Protein AF-A0A2P5T2K8-F1 (afdb_monomer)

Foldseek 3Di:
DVCVVVLNADEAEDEAPQDDDDPLLVSLVVCLVVRHQYYHYPDDDPVNVVNNCVRNVD

Solvent-accessible surface area (backbone atoms only — not comparable to full-atom values): 3518 Å² total; per-residue (Å²): 118,69,50,53,75,70,68,47,81,33,73,46,80,46,54,66,70,55,81,77,76,88,68,42,64,62,63,36,48,53,51,47,77,62,38,37,61,45,77,48,53,80,38,67,53,71,69,41,44,54,47,32,50,68,62,51,76,107

Sequence (58 aa):
MKYKKYKTPLILIAGKEYVSGSNRDWAAERPYLQGVRVLISDFFEKIHRSNLTRKILK

Nearest PDB structures (foldseek):
  3snp-assembly2_B  TM=8.811E-01  e=5.340E-04  Oryctolagus cuniculus
  2ekc-assembly1_A  TM=6.261E-01  e=1.454E+00  Aquifex aeolicus VF5

Structure (mmCIF, N/CA/C/O backbone):
data_AF-A0A2P5T2K8-F1
#
_entry.id   AF-A0A2P5T2K8-F1
#
loop_
_atom_site.group_PDB
_atom_site.id
_atom_site.type_symbol
_atom_site.label_atom_id
_atom_site.label_alt_id
_atom_site.label_comp_id
_atom_site.label_asym_id
_atom_site.label_entity_id
_atom_site.label_seq_id
_atom_site.pdbx_PDB_ins_code
_atom_site.Cartn_x
_atom_site.Cartn_y
_atom_site.Cartn_z
_atom_site.occupancy
_atom_site.B_iso_or_equiv
_atom_site.auth_seq_id
_atom_site.auth_comp_id
_atom_site.auth_asym_id
_atom_site.auth_atom_id
_atom_site.pdbx_PDB_model_num
ATOM 1 N N . MET A 1 1 ? -14.285 10.991 4.376 1.00 69.69 1 MET A N 1
ATOM 2 C CA . MET A 1 1 ? -13.879 9.658 4.889 1.00 69.69 1 MET A CA 1
ATOM 3 C C . MET A 1 1 ? -15.091 8.795 5.275 1.00 69.69 1 MET A C 1
ATOM 5 O O . MET A 1 1 ? -15.292 8.531 6.451 1.00 69.69 1 MET A O 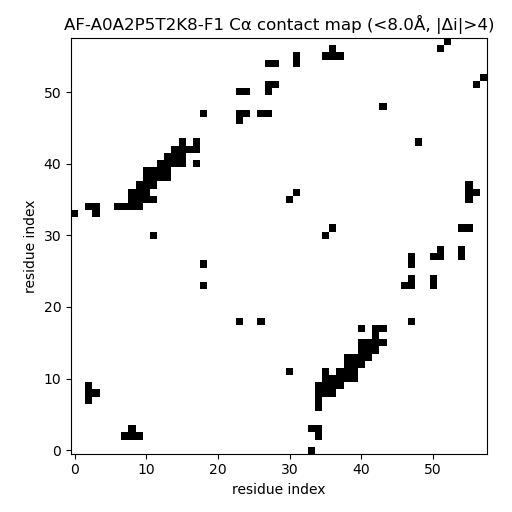1
ATOM 9 N N . LYS A 1 2 ? -15.921 8.353 4.318 1.00 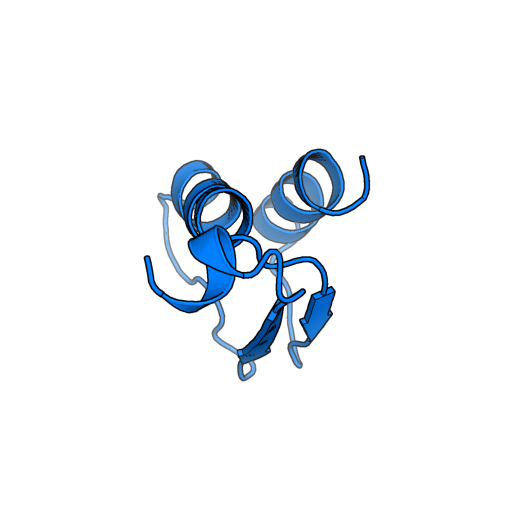87.50 2 LYS A N 1
ATOM 10 C CA . LYS A 1 2 ? -17.127 7.552 4.626 1.00 87.50 2 LYS A CA 1
ATOM 11 C C . LYS A 1 2 ? -16.752 6.142 5.105 1.00 87.50 2 LYS A C 1
ATOM 13 O O . LYS A 1 2 ? -17.027 5.799 6.244 1.00 87.50 2 LYS A O 1
ATOM 18 N N . TYR A 1 3 ? -16.008 5.390 4.296 1.00 88.75 3 TYR A N 1
ATOM 19 C CA . TYR A 1 3 ? -15.598 4.012 4.607 1.00 88.75 3 TYR A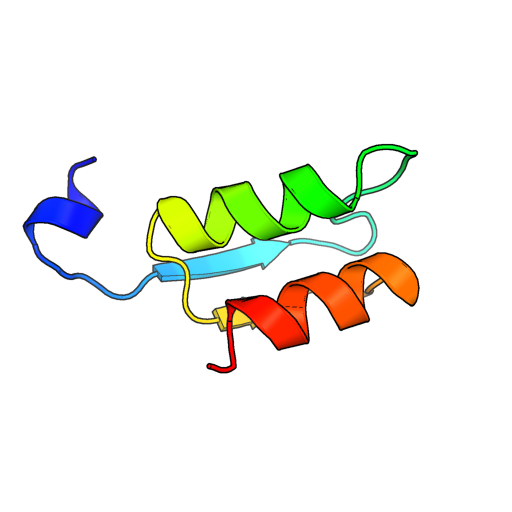 CA 1
ATOM 20 C C . TYR A 1 3 ? -14.732 3.884 5.866 1.00 88.75 3 TYR A C 1
ATOM 22 O O . TYR A 1 3 ? -14.925 2.964 6.654 1.00 88.75 3 TYR A O 1
ATOM 30 N N . LY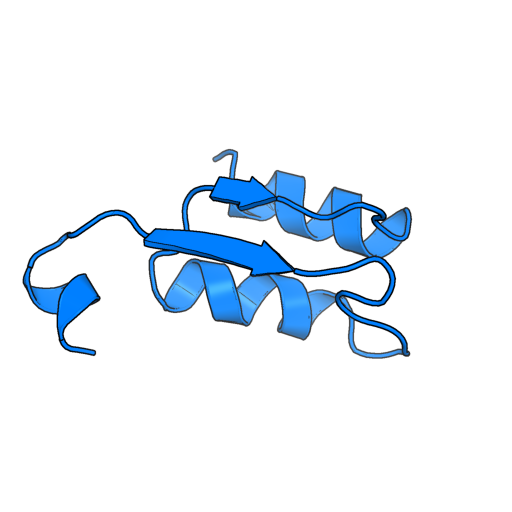S A 1 4 ? -13.856 4.863 6.136 1.00 85.00 4 LYS A N 1
ATOM 31 C CA . LYS A 1 4 ? -13.073 4.881 7.382 1.00 85.00 4 LYS A CA 1
ATOM 32 C C . LYS A 1 4 ? -13.947 5.046 8.633 1.00 85.00 4 LYS A C 1
ATOM 34 O O . LYS A 1 4 ? -13.639 4.427 9.645 1.00 85.00 4 LYS A O 1
ATOM 39 N N . LYS A 1 5 ? -15.039 5.830 8.576 1.00 89.25 5 LYS A N 1
ATOM 40 C CA . LYS A 1 5 ? -15.990 5.957 9.704 1.00 89.25 5 LYS A CA 1
ATOM 41 C C . LYS A 1 5 ? -16.648 4.616 10.035 1.00 89.25 5 LYS A C 1
ATOM 43 O O . LYS A 1 5 ? -16.806 4.296 11.204 1.00 89.25 5 LYS A O 1
ATOM 48 N N . TYR A 1 6 ? -16.961 3.823 9.012 1.00 91.94 6 TYR A N 1
ATOM 49 C CA . TYR A 1 6 ? -17.560 2.493 9.157 1.00 91.94 6 TYR A CA 1
ATOM 50 C C . TYR A 1 6 ? -16.531 1.370 9.352 1.00 91.94 6 TYR A C 1
ATOM 52 O O . TYR A 1 6 ? -16.902 0.202 9.321 1.00 91.94 6 TYR A O 1
ATOM 60 N N . LYS A 1 7 ? -15.240 1.704 9.530 1.00 88.75 7 LYS A N 1
ATOM 61 C CA . LYS A 1 7 ? -14.126 0.743 9.632 1.00 88.75 7 LYS A CA 1
ATOM 62 C C . LYS A 1 7 ? -14.132 -0.312 8.513 1.00 88.75 7 LYS A C 1
ATOM 64 O O . LYS A 1 7 ? -13.670 -1.431 8.711 1.00 88.75 7 LYS A O 1
ATOM 69 N N . THR A 1 8 ? -14.644 0.044 7.336 1.00 92.25 8 THR A N 1
ATOM 70 C CA . THR A 1 8 ? -14.710 -0.866 6.194 1.00 92.25 8 THR A CA 1
ATOM 71 C C . THR A 1 8 ? -13.301 -1.037 5.624 1.00 92.25 8 THR A C 1
ATOM 73 O O . THR A 1 8 ? -12.701 -0.029 5.234 1.00 92.25 8 THR A O 1
ATOM 76 N N . PRO A 1 9 ? -12.746 -2.262 5.580 1.00 90.06 9 PRO A N 1
ATOM 77 C CA . PRO A 1 9 ? -11.446 -2.493 4.967 1.00 90.06 9 PRO A CA 1
ATOM 78 C C . PRO A 1 9 ? -11.526 -2.205 3.467 1.00 90.06 9 PRO A C 1
ATOM 80 O O . PRO A 1 9 ? -12.495 -2.575 2.805 1.00 90.06 9 PRO A O 1
ATOM 83 N N . LEU A 1 10 ? -10.511 -1.523 2.939 1.00 93.69 10 LEU A N 1
ATOM 84 C CA . LEU A 1 10 ? -10.447 -1.157 1.527 1.00 93.69 10 LEU A CA 1
ATOM 85 C C . LEU A 1 10 ? -9.348 -1.937 0.808 1.00 93.69 10 LEU A C 1
ATOM 87 O O . LEU A 1 10 ? -8.265 -2.171 1.355 1.00 93.69 10 LEU A O 1
ATOM 91 N N . ILE A 1 11 ? -9.631 -2.275 -0.446 1.00 93.88 11 ILE A N 1
ATOM 92 C CA . ILE A 1 11 ? -8.675 -2.840 -1.395 1.00 93.88 11 ILE A CA 1
ATOM 93 C C . ILE A 1 11 ? -8.441 -1.797 -2.483 1.00 93.88 11 ILE A C 1
ATOM 95 O O . ILE A 1 11 ? -9.393 -1.193 -2.977 1.00 93.88 11 ILE A O 1
ATOM 99 N N . LEU A 1 12 ? -7.180 -1.579 -2.843 1.00 91.31 12 LEU A N 1
ATOM 100 C CA . LEU A 1 12 ? -6.805 -0.749 -3.979 1.00 91.31 12 LEU A CA 1
ATOM 101 C C . LEU A 1 12 ? -6.318 -1.648 -5.116 1.00 91.31 12 LEU A C 1
ATOM 103 O O . LEU A 1 12 ? -5.388 -2.429 -4.930 1.00 91.31 12 LEU A O 1
ATOM 107 N N . ILE A 1 13 ? -6.949 -1.531 -6.279 1.00 93.56 13 ILE A N 1
ATOM 108 C CA . ILE A 1 13 ? -6.563 -2.246 -7.497 1.00 93.56 13 ILE A CA 1
ATOM 109 C C . ILE A 1 13 ? -6.013 -1.212 -8.469 1.00 93.56 13 ILE A C 1
ATOM 111 O O . ILE A 1 13 ? -6.652 -0.185 -8.706 1.00 93.56 13 ILE A O 1
ATOM 115 N N . ALA A 1 14 ? -4.827 -1.467 -9.004 1.00 90.19 14 ALA A N 1
ATOM 116 C CA . ALA A 1 14 ? -4.172 -0.586 -9.951 1.00 90.19 14 ALA A CA 1
ATOM 117 C C . ALA A 1 14 ? -3.478 -1.390 -11.054 1.00 90.19 14 ALA A C 1
ATOM 119 O O . ALA A 1 14 ? -3.201 -2.572 -10.891 1.00 90.19 14 ALA A O 1
ATOM 120 N N . GLY A 1 15 ? -3.226 -0.748 -12.192 1.00 89.50 15 GLY A N 1
ATOM 121 C CA . GLY A 1 15 ? -2.476 -1.358 -13.286 1.00 89.50 15 GLY A CA 1
ATOM 122 C C . GLY A 1 15 ? -0.964 -1.209 -13.117 1.00 89.50 15 GLY A C 1
ATOM 123 O O . GLY A 1 15 ? -0.463 -0.690 -12.120 1.00 89.50 15 GLY A O 1
ATOM 124 N N . LYS A 1 16 ? -0.238 -1.592 -14.166 1.00 83.75 16 LYS A N 1
ATOM 125 C CA . LYS A 1 16 ? 1.231 -1.639 -14.245 1.00 83.75 16 LYS A CA 1
ATOM 126 C C . LYS A 1 16 ? 1.988 -0.358 -13.851 1.00 83.75 16 LYS A C 1
ATOM 128 O O . LYS A 1 16 ? 3.150 -0.432 -13.468 1.00 83.75 16 LYS A O 1
ATOM 133 N N . GLU A 1 17 ? 1.355 0.807 -13.927 1.00 76.62 17 GLU A N 1
ATOM 134 C CA . GLU A 1 17 ? 1.984 2.104 -13.631 1.00 76.62 17 GLU A CA 1
ATOM 135 C C . GLU A 1 17 ? 1.560 2.682 -12.277 1.00 76.62 17 GLU A C 1
ATOM 137 O O . GLU A 1 17 ? 1.598 3.896 -12.066 1.00 76.62 17 GLU A O 1
ATOM 142 N N . TYR A 1 18 ? 1.132 1.831 -11.338 1.00 76.06 18 TYR A N 1
ATOM 143 C CA . TYR A 1 18 ? 0.812 2.285 -9.994 1.00 76.06 18 TYR A CA 1
ATOM 144 C C . TYR A 1 18 ? 2.041 2.912 -9.323 1.00 76.06 18 TYR A C 1
ATOM 146 O O . TYR A 1 18 ? 2.933 2.219 -8.835 1.00 76.06 18 TYR A O 1
ATOM 154 N N . VAL A 1 19 ? 2.029 4.248 -9.294 1.00 70.31 19 VAL A N 1
ATOM 155 C CA . VAL A 1 19 ? 3.068 5.122 -8.742 1.00 70.31 19 VAL A CA 1
ATOM 156 C C . VAL A 1 19 ? 4.369 5.054 -9.548 1.00 70.31 19 VAL A C 1
ATOM 158 O O . VAL A 1 19 ? 5.314 4.348 -9.205 1.00 70.31 19 VAL A O 1
ATOM 161 N N . SER A 1 20 ? 4.437 5.875 -10.595 1.00 68.38 20 SER A N 1
ATOM 162 C CA . SER A 1 20 ? 5.682 6.278 -11.247 1.00 68.38 20 SER A CA 1
ATOM 163 C C . SER A 1 20 ? 6.151 7.639 -10.702 1.00 68.38 20 SER A C 1
ATOM 165 O O . SER A 1 20 ? 5.343 8.507 -10.366 1.00 68.38 20 SER A O 1
ATOM 167 N N . GLY A 1 21 ? 7.468 7.832 -10.569 1.00 73.31 21 GLY A N 1
ATOM 168 C CA . GLY A 1 21 ? 8.067 9.124 -10.199 1.00 73.31 21 GLY A CA 1
ATOM 169 C C . GLY A 1 21 ? 8.764 9.168 -8.834 1.00 73.31 21 GLY A C 1
ATOM 170 O O . GLY A 1 21 ? 9.002 8.153 -8.186 1.00 73.31 21 GLY A O 1
ATOM 171 N N . SER A 1 22 ? 9.156 10.372 -8.409 1.00 74.94 22 SER A N 1
ATOM 172 C CA . SER A 1 22 ? 10.080 10.584 -7.284 1.00 74.94 22 SER A CA 1
ATOM 173 C C . SER A 1 22 ? 9.434 10.512 -5.894 1.00 74.94 22 SER A C 1
ATOM 175 O O . SER A 1 22 ? 10.110 10.152 -4.932 1.00 74.94 22 SER A O 1
ATOM 177 N N . ASN A 1 23 ? 8.133 10.799 -5.757 1.00 72.69 23 ASN A N 1
ATOM 178 C CA . ASN A 1 23 ? 7.471 10.935 -4.450 1.00 72.69 23 ASN A CA 1
ATOM 179 C C . ASN A 1 23 ? 6.843 9.621 -3.935 1.00 72.69 23 ASN A C 1
ATOM 181 O O . ASN A 1 23 ? 5.632 9.505 -3.727 1.00 72.69 23 ASN A O 1
ATOM 185 N N . ARG A 1 24 ? 7.689 8.599 -3.765 1.00 78.94 24 ARG A N 1
ATOM 186 C CA . ARG A 1 24 ? 7.276 7.204 -3.513 1.00 78.94 24 ARG A CA 1
ATOM 187 C C . ARG A 1 24 ? 6.826 6.925 -2.078 1.00 78.94 24 ARG A C 1
ATOM 189 O O . ARG A 1 24 ? 6.006 6.029 -1.870 1.00 78.94 24 ARG A O 1
ATOM 196 N N . ASP A 1 25 ? 7.346 7.674 -1.108 1.00 79.94 25 ASP A N 1
ATOM 197 C CA . ASP A 1 25 ? 7.009 7.527 0.315 1.00 79.94 25 ASP A CA 1
ATOM 198 C C . ASP A 1 25 ? 5.582 8.014 0.582 1.00 79.94 25 ASP A C 1
ATOM 200 O O . ASP A 1 25 ? 4.757 7.290 1.147 1.00 79.94 25 ASP A O 1
ATOM 204 N N . TRP A 1 26 ? 5.255 9.209 0.080 1.00 82.00 26 TRP A N 1
ATOM 205 C CA . TRP A 1 26 ? 3.922 9.793 0.215 1.00 82.00 26 TRP A CA 1
ATOM 206 C C . TRP A 1 26 ? 2.851 8.975 -0.511 1.00 82.00 26 TRP A C 1
ATOM 208 O O . TRP A 1 26 ? 1.726 8.820 -0.027 1.00 82.00 26 TRP A O 1
ATOM 218 N N . ALA A 1 27 ? 3.210 8.401 -1.660 1.00 85.31 27 ALA A N 1
ATOM 219 C CA . ALA A 1 27 ? 2.326 7.539 -2.428 1.00 85.31 27 ALA A CA 1
ATOM 220 C C . ALA A 1 27 ? 1.954 6.240 -1.690 1.00 85.31 27 ALA A C 1
ATOM 222 O O . ALA A 1 27 ? 0.853 5.736 -1.885 1.00 85.31 27 ALA A O 1
ATOM 223 N N . ALA A 1 28 ? 2.821 5.724 -0.811 1.00 85.69 28 ALA A N 1
ATOM 224 C CA . ALA A 1 28 ? 2.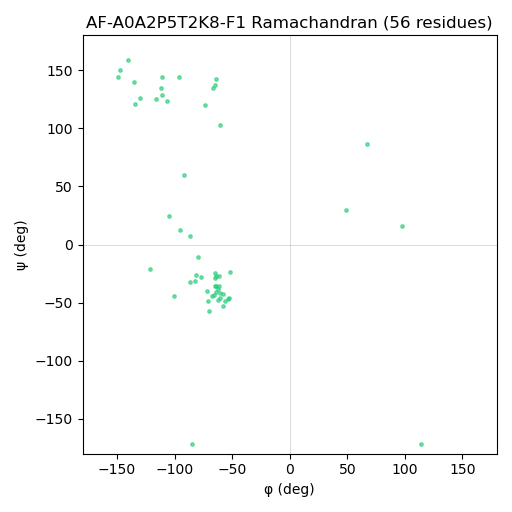511 4.574 0.043 1.00 85.69 28 ALA A CA 1
ATOM 225 C C . ALA A 1 28 ? 1.722 4.969 1.309 1.00 85.69 28 ALA A C 1
ATOM 227 O O . ALA A 1 28 ? 0.891 4.205 1.801 1.00 85.69 28 ALA A O 1
ATOM 228 N N . GLU A 1 29 ? 1.952 6.173 1.839 1.00 88.06 29 GLU A N 1
ATOM 229 C CA . GLU A 1 29 ? 1.292 6.671 3.051 1.00 88.06 29 GLU A CA 1
ATOM 230 C C . GLU A 1 29 ? -0.186 7.015 2.830 1.00 88.06 29 GLU A C 1
ATOM 232 O O . GLU A 1 29 ? -1.044 6.695 3.658 1.00 88.06 29 GLU A O 1
ATOM 237 N N . ARG A 1 30 ? -0.511 7.621 1.686 1.00 88.88 30 ARG A N 1
ATOM 238 C CA . ARG A 1 30 ? -1.877 8.052 1.364 1.00 88.88 30 ARG A CA 1
ATOM 239 C C . ARG A 1 30 ? -2.914 6.914 1.392 1.00 88.88 30 ARG A C 1
ATOM 241 O O . ARG A 1 30 ? -3.907 7.075 2.106 1.00 88.88 30 ARG A O 1
ATOM 248 N N . PRO A 1 31 ? -2.730 5.775 0.690 1.00 89.94 31 PRO A N 1
ATOM 249 C CA . PRO A 1 31 ? -3.670 4.653 0.738 1.00 89.94 31 PRO A CA 1
ATOM 250 C C . PRO A 1 31 ? -3.863 4.118 2.161 1.00 89.94 31 PRO A C 1
ATOM 252 O O . PRO A 1 31 ? -4.993 3.896 2.600 1.00 89.94 31 PRO A O 1
ATOM 255 N N . TYR A 1 32 ? -2.770 3.989 2.917 1.00 89.50 32 TYR A N 1
ATOM 256 C CA . TYR A 1 32 ? -2.809 3.509 4.295 1.00 89.50 32 TYR A CA 1
ATOM 257 C C . TYR A 1 32 ? -3.656 4.419 5.201 1.00 89.50 32 TYR A C 1
ATOM 259 O O . TYR A 1 32 ? -4.541 3.941 5.917 1.00 89.50 32 TYR A O 1
ATOM 267 N N . LEU A 1 33 ? -3.467 5.742 5.117 1.00 89.88 33 LEU A N 1
ATOM 268 C CA . LEU A 1 33 ? -4.237 6.723 5.897 1.00 89.88 33 LEU A CA 1
ATOM 269 C C . LEU A 1 33 ? -5.734 6.732 5.553 1.00 89.88 33 LEU A C 1
ATOM 271 O O . LEU A 1 33 ? -6.567 7.070 6.411 1.00 89.88 33 LEU A O 1
ATOM 275 N N . GLN A 1 34 ? -6.081 6.342 4.323 1.00 89.56 34 GLN A N 1
ATOM 276 C CA . GLN A 1 34 ? -7.466 6.175 3.880 1.00 89.56 34 GLN A CA 1
ATOM 277 C C . GLN A 1 34 ? -8.109 4.856 4.336 1.00 89.56 34 GLN A C 1
ATOM 279 O O . GLN A 1 34 ? -9.332 4.746 4.273 1.00 89.56 34 GLN A O 1
ATOM 284 N N . GLY A 1 35 ? -7.332 3.911 4.876 1.00 89.75 35 GLY A N 1
ATOM 285 C CA . GLY A 1 35 ? -7.826 2.620 5.364 1.00 89.75 35 GLY A CA 1
ATOM 286 C C . GLY A 1 35 ? -7.663 1.467 4.373 1.00 89.75 35 GLY A C 1
ATOM 287 O O . GLY A 1 35 ? -8.289 0.424 4.555 1.00 89.75 35 GLY A O 1
ATOM 288 N N . VAL A 1 36 ? -6.829 1.629 3.341 1.00 91.94 36 VAL A N 1
ATOM 289 C CA . VAL A 1 36 ? -6.453 0.524 2.449 1.00 91.94 36 VAL A CA 1
ATOM 290 C C . VAL A 1 36 ? -5.630 -0.504 3.228 1.00 91.94 36 VAL A C 1
ATOM 292 O O . VAL A 1 36 ? -4.744 -0.152 4.012 1.00 91.94 36 VAL A O 1
ATOM 295 N N . ARG A 1 37 ? -5.973 -1.780 3.043 1.00 90.62 37 ARG A N 1
ATOM 296 C CA . ARG A 1 37 ? -5.351 -2.944 3.699 1.00 90.62 37 ARG A CA 1
ATOM 297 C C . ARG A 1 37 ? -4.758 -3.938 2.715 1.00 90.62 37 ARG A C 1
ATOM 299 O O . ARG A 1 37 ? -3.894 -4.715 3.087 1.00 90.62 37 ARG A O 1
ATOM 306 N N . VAL A 1 38 ? -5.214 -3.907 1.471 1.00 91.94 38 VAL A N 1
ATOM 307 C CA . VAL A 1 38 ? -4.683 -4.743 0.399 1.00 91.94 38 VAL A CA 1
ATOM 308 C C . VAL A 1 38 ? -4.499 -3.870 -0.824 1.00 91.94 38 VAL A C 1
ATOM 310 O O . VAL A 1 38 ? -5.332 -3.010 -1.114 1.00 91.94 38 VAL A O 1
ATOM 313 N N . LEU A 1 39 ? -3.398 -4.087 -1.530 1.00 90.62 39 LEU A N 1
ATOM 314 C CA . LEU A 1 39 ? -3.090 -3.377 -2.753 1.00 90.62 39 LEU A CA 1
ATOM 315 C C . LEU A 1 39 ? -2.626 -4.388 -3.797 1.00 90.62 39 LEU A C 1
ATOM 317 O O . LEU A 1 39 ? -1.675 -5.131 -3.562 1.00 90.62 39 LEU A O 1
ATOM 321 N N . ILE A 1 40 ? -3.340 -4.432 -4.916 1.00 92.00 40 ILE A N 1
ATOM 322 C CA . ILE A 1 40 ? -3.121 -5.368 -6.016 1.00 92.00 40 ILE A CA 1
ATOM 323 C C . ILE A 1 40 ? -2.715 -4.548 -7.236 1.00 92.00 40 ILE A C 1
ATOM 325 O O . ILE A 1 40 ? -3.416 -3.611 -7.615 1.00 92.00 40 ILE A O 1
ATOM 329 N N . SER A 1 41 ? -1.569 -4.888 -7.816 1.00 91.56 41 SER A N 1
ATOM 330 C CA . SER A 1 41 ? -1.047 -4.258 -9.024 1.00 91.56 41 SER A CA 1
ATOM 331 C C . SER A 1 41 ? -0.261 -5.270 -9.843 1.00 91.56 41 SER A C 1
ATOM 333 O O . SER A 1 41 ? 0.376 -6.158 -9.273 1.00 91.56 41 SER A O 1
ATOM 335 N N . ASP A 1 42 ? -0.258 -5.091 -11.163 1.00 91.75 42 ASP A N 1
ATOM 336 C CA . ASP A 1 42 ? 0.560 -5.884 -12.089 1.00 91.75 42 ASP A CA 1
ATOM 337 C C . ASP A 1 42 ? 2.061 -5.657 -11.871 1.00 91.75 42 ASP A C 1
ATOM 339 O O . ASP A 1 42 ? 2.894 -6.494 -12.221 1.00 91.75 42 ASP A O 1
ATOM 343 N N . PHE A 1 43 ? 2.429 -4.500 -11.318 1.00 86.69 43 PHE A N 1
ATOM 344 C CA . PHE A 1 43 ? 3.816 -4.132 -11.088 1.00 86.69 43 PHE A CA 1
ATOM 345 C C . PHE A 1 43 ? 3.972 -3.236 -9.859 1.00 86.69 43 PHE A C 1
ATOM 347 O O . PHE A 1 43 ? 3.150 -2.362 -9.580 1.00 86.69 43 PHE A O 1
ATOM 354 N N . PHE A 1 44 ? 5.083 -3.446 -9.151 1.00 85.94 44 PHE A N 1
ATOM 355 C CA . PHE A 1 44 ? 5.558 -2.571 -8.090 1.00 85.94 44 PHE A CA 1
ATOM 356 C C . PHE A 1 44 ? 7.023 -2.241 -8.310 1.00 85.94 44 PHE A C 1
ATOM 358 O O . PHE A 1 44 ? 7.869 -3.138 -8.355 1.00 85.94 44 PHE A O 1
ATOM 365 N N . GLU A 1 45 ? 7.348 -0.951 -8.336 1.00 85.50 45 GLU A N 1
ATOM 366 C CA . GLU A 1 45 ? 8.741 -0.534 -8.263 1.00 85.50 45 GLU A CA 1
ATOM 367 C C . GLU A 1 45 ? 9.343 -0.940 -6.904 1.00 85.50 45 GLU A C 1
ATOM 369 O O . GL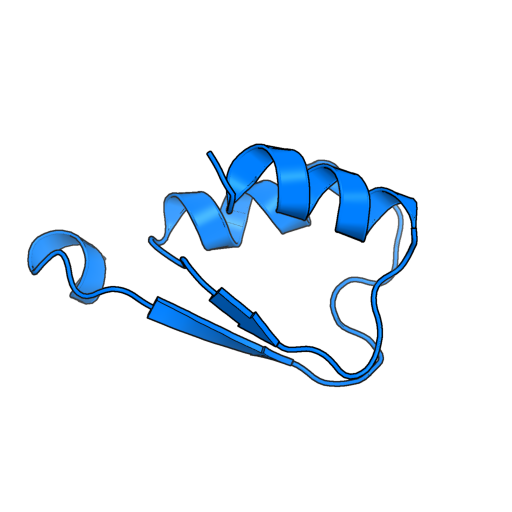U A 1 45 ? 8.683 -0.853 -5.865 1.00 85.50 45 GLU A O 1
ATOM 374 N N . LYS A 1 46 ? 10.613 -1.363 -6.884 1.00 86.38 46 LYS A N 1
ATOM 375 C CA . LYS A 1 46 ? 11.277 -1.940 -5.699 1.00 86.38 46 LYS A CA 1
ATOM 376 C C . LYS A 1 46 ? 11.168 -1.057 -4.447 1.00 86.38 46 LYS A C 1
ATOM 378 O O . LYS A 1 46 ? 10.835 -1.560 -3.373 1.00 86.38 46 LYS A O 1
ATOM 383 N N . ILE A 1 47 ? 11.425 0.249 -4.581 1.00 86.38 47 ILE A N 1
ATOM 384 C CA . ILE A 1 47 ? 11.372 1.204 -3.459 1.00 86.38 47 ILE A CA 1
ATOM 385 C C . ILE A 1 47 ? 9.929 1.366 -2.968 1.00 86.38 47 ILE A C 1
ATOM 387 O O . ILE A 1 47 ? 9.663 1.299 -1.767 1.00 86.38 47 ILE A O 1
ATOM 391 N N . HIS A 1 48 ? 8.980 1.503 -3.896 1.00 85.00 48 HIS A N 1
ATOM 392 C CA . HIS A 1 48 ? 7.570 1.653 -3.558 1.00 85.00 48 HIS A CA 1
ATOM 393 C C . HIS A 1 48 ? 7.009 0.402 -2.863 1.00 85.00 48 HIS A C 1
ATOM 395 O O . HIS A 1 48 ? 6.336 0.523 -1.840 1.00 85.00 48 HIS A O 1
ATOM 401 N N . ARG A 1 49 ? 7.379 -0.800 -3.329 1.00 87.25 49 ARG A N 1
ATOM 402 C CA . ARG A 1 49 ? 7.038 -2.071 -2.672 1.00 87.25 49 ARG A CA 1
ATOM 403 C C . ARG A 1 49 ? 7.512 -2.099 -1.222 1.00 87.25 49 ARG A C 1
ATOM 405 O O . ARG A 1 49 ? 6.730 -2.434 -0.342 1.00 87.25 49 ARG A O 1
ATOM 412 N N . SER A 1 50 ? 8.768 -1.731 -0.963 1.00 88.69 50 SER A N 1
ATOM 413 C CA . SER A 1 50 ? 9.329 -1.726 0.396 1.00 88.69 50 SER A CA 1
ATOM 414 C C . SER A 1 50 ? 8.557 -0.783 1.331 1.00 88.69 50 SER A C 1
ATOM 416 O O . SER A 1 50 ? 8.205 -1.141 2.458 1.00 88.69 50 SER A O 1
ATOM 418 N N . ASN A 1 51 ? 8.198 0.401 0.829 1.00 88.31 51 ASN A N 1
ATOM 419 C CA . ASN A 1 51 ? 7.396 1.372 1.568 1.00 88.31 51 ASN A CA 1
ATOM 420 C C . ASN A 1 51 ? 5.972 0.889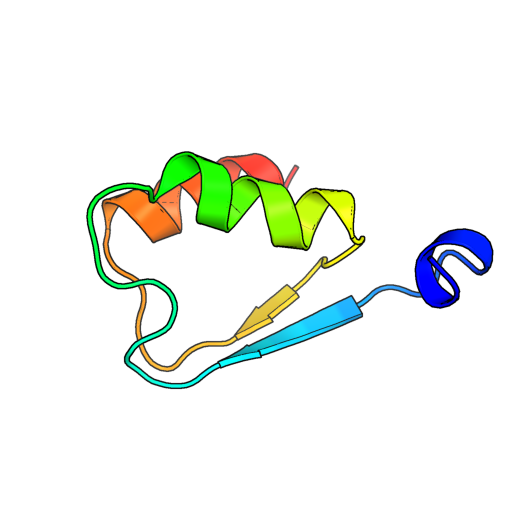 1.857 1.00 88.31 51 ASN A C 1
ATOM 422 O O . ASN A 1 51 ? 5.498 1.054 2.983 1.00 88.31 51 ASN A O 1
ATOM 426 N N . LEU A 1 52 ? 5.307 0.276 0.872 1.00 87.12 52 LEU A N 1
ATOM 427 C CA . LEU A 1 52 ? 3.982 -0.320 1.042 1.00 87.12 52 LEU A CA 1
ATOM 428 C C . LEU A 1 52 ? 4.010 -1.455 2.068 1.00 87.12 52 LEU A C 1
ATOM 430 O O . LEU A 1 52 ? 3.204 -1.438 2.993 1.00 87.12 52 LEU A O 1
ATOM 434 N N . THR A 1 53 ? 4.970 -2.381 1.971 1.00 86.25 53 THR A N 1
ATOM 435 C CA . THR A 1 53 ? 5.162 -3.482 2.933 1.00 86.25 53 THR A CA 1
ATOM 436 C C . THR A 1 53 ? 5.282 -2.944 4.359 1.00 86.25 53 THR A C 1
ATOM 438 O O . THR A 1 53 ? 4.588 -3.417 5.255 1.00 86.25 53 THR A O 1
ATOM 441 N N . ARG A 1 54 ? 6.093 -1.898 4.577 1.00 85.44 54 ARG A N 1
ATOM 442 C CA . ARG A 1 54 ? 6.286 -1.283 5.903 1.00 85.44 54 ARG A CA 1
ATOM 443 C C . ARG A 1 54 ? 5.002 -0.694 6.506 1.00 85.44 54 ARG A C 1
ATOM 445 O O . ARG A 1 54 ? 4.936 -0.559 7.727 1.00 85.44 54 ARG A O 1
ATOM 452 N N . LYS A 1 55 ? 4.037 -0.280 5.678 1.00 84.00 55 LYS A N 1
ATOM 453 C CA . LYS A 1 55 ? 2.810 0.415 6.105 1.00 84.00 55 LYS A CA 1
ATOM 454 C C . LYS A 1 55 ? 1.595 -0.514 6.163 1.00 84.00 55 LYS A C 1
ATOM 456 O O . LYS A 1 55 ? 0.831 -0.423 7.110 1.00 84.00 55 LYS A O 1
ATOM 461 N N . ILE A 1 56 ? 1.404 -1.359 5.151 1.00 79.12 56 ILE A N 1
ATOM 462 C CA . ILE A 1 56 ? 0.192 -2.171 4.960 1.00 79.12 56 ILE A CA 1
ATOM 463 C C . ILE A 1 56 ? 0.259 -3.507 5.715 1.00 79.12 56 ILE A C 1
ATOM 465 O O . ILE A 1 56 ? -0.776 -3.982 6.166 1.00 79.12 56 ILE A O 1
ATOM 469 N N . LEU A 1 57 ? 1.449 -4.103 5.862 1.00 68.81 57 LEU A N 1
ATOM 470 C CA . LEU A 1 57 ? 1.635 -5.413 6.511 1.00 68.81 57 LEU A CA 1
ATOM 471 C C . LEU A 1 57 ? 2.004 -5.321 8.004 1.00 68.81 57 LEU A C 1
ATOM 473 O O . LEU A 1 57 ? 2.434 -6.315 8.585 1.00 68.81 57 LEU A O 1
ATOM 477 N N . LYS A 1 58 ? 1.872 -4.140 8.612 1.00 61.25 58 LYS A N 1
ATOM 478 C CA . LYS A 1 58 ? 1.949 -3.952 10.066 1.00 61.25 58 LYS A CA 1
ATOM 479 C C . LYS A 1 58 ? 0.549 -3.919 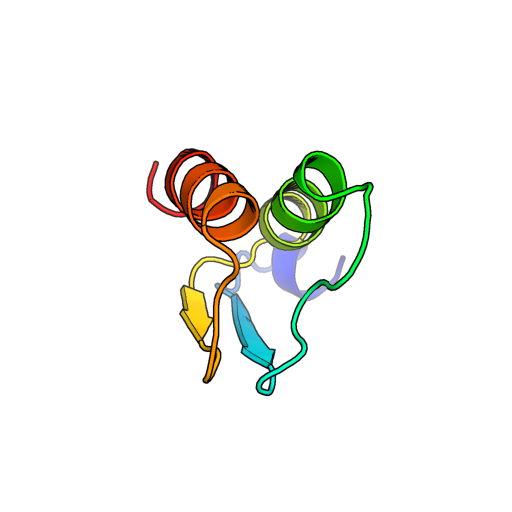10.657 1.00 61.25 58 LYS A C 1
ATOM 481 O O . LYS A 1 58 ? 0.393 -4.469 11.764 1.00 61.25 58 LYS A O 1
#

Mean predicted aligned error: 4.29 Å

Secondary structure (DSSP, 8-state):
-HHHHTT--EEEEE-TTSS-SS-HHHHHHHHHHHTEEEEEES---HHHHHHHHHHH--

Radius of gyration: 11.36 Å; Cα contacts (8 Å, |Δi|>4): 71; c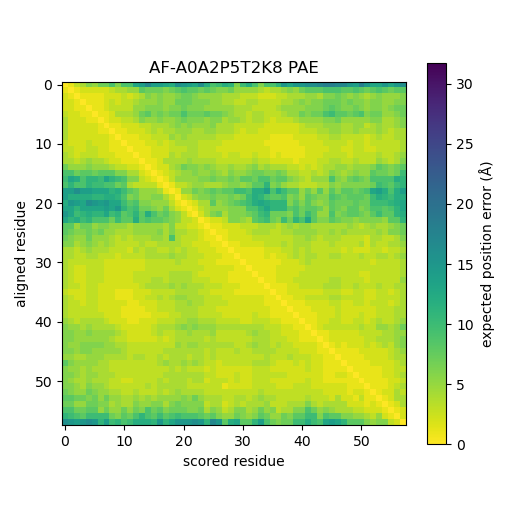hains: 1; bounding box: 29×17×24 Å

pLDDT: mean 85.2, std 7.39, range [61.25, 93.88]

InterPro domains:
  IPR000573 Aconitase A/isopropylmalate dehydratase small subunit, swivel domain [PF00694] (1-55)
  IPR006249 Aconitase/Iron-responsive element-binding protein 2 [PTHR11670] (1-53)
  IPR015928 Aconitase/3-isopropylmalate dehydratase, swivel [G3DSA:3.20.19.10] (1-55)

Organism: NCBI:txid2044610